Protein AF-A0A8S3J542-F1 (afdb_monomer)

Secondary structure (DSSP, 8-state):
------TT---TTGGG-BHHHHHHHHHHHT-HHHHHHHHHTT--BHHHHHHSS-GGGGGGS----HHHHHHHHHHEEEPTTS-EEE-HHHHHHHHHHHHHHHHHHHHHHHHHHHHHSS--

Foldseek 3Di:
DPPQDDLVDDDPCQQVDFAPRVLVVCCVQQRNLLSLLCVVVVVTGNVSLLVDPDSVCVVVDDDPDPSVVVSQVVQWDQDPVRDTHGDPSNVVSSVSNSVSSVVSVVVVVVVVVVVVVVPD

Structure (mmCIF, N/CA/C/O backbone):
data_AF-A0A8S3J542-F1
#
_entry.id   AF-A0A8S3J542-F1
#
loop_
_atom_site.group_PDB
_atom_site.id
_atom_site.type_symbol
_atom_site.label_atom_id
_atom_site.label_alt_id
_atom_site.label_comp_id
_atom_site.label_asym_id
_atom_site.label_entity_id
_atom_site.label_seq_id
_atom_site.pdbx_PDB_ins_code
_atom_site.Cartn_x
_atom_site.Cartn_y
_atom_site.Cartn_z
_atom_site.occupancy
_atom_site.B_iso_or_equiv
_atom_site.auth_seq_id
_atom_site.auth_comp_id
_atom_site.auth_asym_id
_atom_site.auth_atom_id
_atom_site.pdbx_PDB_model_num
ATOM 1 N N . MET A 1 1 ? 1.669 19.422 3.838 1.00 32.16 1 MET A N 1
ATOM 2 C CA . MET A 1 1 ? 1.652 19.749 2.397 1.00 32.16 1 MET A CA 1
ATOM 3 C C . MET A 1 1 ? 1.382 18.446 1.669 1.00 32.16 1 MET A C 1
ATOM 5 O O . MET A 1 1 ? 2.176 17.535 1.841 1.00 32.16 1 MET A O 1
ATOM 9 N N . SER A 1 2 ? 0.261 18.304 0.957 1.00 36.75 2 SER A N 1
ATOM 10 C CA . SER A 1 2 ? 0.010 17.097 0.157 1.00 36.75 2 SER A CA 1
ATOM 11 C C . SER A 1 2 ? 0.832 17.193 -1.121 1.00 36.75 2 SER A C 1
ATOM 13 O O . SER A 1 2 ? 0.433 17.859 -2.072 1.00 36.75 2 SER A O 1
ATOM 15 N N . THR A 1 3 ? 2.017 16.592 -1.122 1.00 44.09 3 THR A N 1
ATOM 16 C CA . THR A 1 3 ? 2.784 16.360 -2.343 1.00 44.09 3 THR A CA 1
ATOM 17 C C . THR A 1 3 ? 2.041 15.307 -3.149 1.00 44.09 3 THR A C 1
ATOM 19 O O . THR A 1 3 ? 2.108 14.121 -2.844 1.00 44.09 3 THR A O 1
ATOM 22 N N . SER A 1 4 ? 1.280 15.732 -4.155 1.00 56.00 4 SER A N 1
ATOM 23 C CA . SER A 1 4 ? 0.766 14.825 -5.176 1.00 56.00 4 SER A CA 1
ATOM 24 C C . SER A 1 4 ? 1.968 14.204 -5.889 1.00 56.00 4 SER A C 1
ATOM 26 O O . SER A 1 4 ? 2.623 14.877 -6.689 1.00 56.00 4 SER A O 1
ATOM 28 N N . PHE A 1 5 ? 2.315 12.962 -5.547 1.00 64.06 5 PHE A N 1
ATOM 29 C CA . PHE A 1 5 ? 3.406 12.266 -6.214 1.00 64.06 5 PHE A CA 1
ATOM 30 C C . PHE A 1 5 ? 3.033 12.041 -7.682 1.00 64.06 5 PHE A C 1
ATOM 32 O O . PHE A 1 5 ? 1.923 11.603 -7.992 1.00 64.06 5 PHE A O 1
ATOM 39 N N . ASN A 1 6 ? 3.950 12.363 -8.594 1.00 71.56 6 ASN A N 1
ATOM 40 C CA . ASN A 1 6 ? 3.708 12.174 -10.014 1.00 71.56 6 ASN A CA 1
ATOM 41 C C . ASN A 1 6 ? 4.013 10.720 -10.418 1.00 71.56 6 ASN A C 1
ATOM 43 O O . ASN A 1 6 ? 5.170 10.331 -10.575 1.00 71.56 6 ASN A O 1
ATOM 47 N N . PHE A 1 7 ? 2.958 9.930 -10.618 1.00 78.62 7 PHE A N 1
ATOM 48 C CA . PHE A 1 7 ? 3.040 8.537 -11.063 1.00 78.62 7 PHE A CA 1
ATOM 49 C C . PHE A 1 7 ? 3.526 8.354 -12.513 1.00 78.62 7 PHE A C 1
ATOM 51 O O . PHE A 1 7 ? 3.739 7.217 -12.938 1.00 78.62 7 PHE A O 1
ATOM 58 N N . ASP A 1 8 ? 3.725 9.437 -13.268 1.00 73.12 8 ASP A N 1
ATOM 59 C CA . ASP A 1 8 ? 4.257 9.392 -14.634 1.00 73.12 8 ASP A CA 1
ATOM 60 C C . ASP A 1 8 ? 5.769 9.106 -14.660 1.00 73.12 8 ASP A C 1
ATOM 62 O O . ASP A 1 8 ? 6.301 8.638 -15.668 1.00 73.12 8 ASP A O 1
ATOM 66 N N . TYR A 1 9 ? 6.469 9.318 -13.538 1.00 78.94 9 TYR A N 1
ATOM 67 C CA . TYR A 1 9 ? 7.921 9.158 -13.431 1.00 78.94 9 TYR A CA 1
ATOM 68 C C . TYR A 1 9 ? 8.302 8.115 -12.379 1.00 78.94 9 TYR A C 1
ATOM 70 O O . TYR A 1 9 ? 8.925 8.415 -11.363 1.00 78.94 9 TYR A O 1
ATOM 78 N N . LEU A 1 10 ? 7.934 6.857 -12.631 1.00 87.62 10 LEU A N 1
ATOM 79 C CA . LEU A 1 10 ? 8.409 5.741 -11.813 1.00 87.62 10 LEU A CA 1
ATOM 80 C C . LEU A 1 10 ? 9.887 5.406 -12.111 1.00 87.62 10 LEU A C 1
ATOM 82 O O . LEU A 1 10 ? 10.266 5.393 -13.294 1.00 87.62 10 LEU A O 1
ATOM 86 N N . PRO A 1 11 ? 10.694 5.056 -11.085 1.00 88.00 11 PRO A N 1
ATOM 87 C CA . PRO A 1 1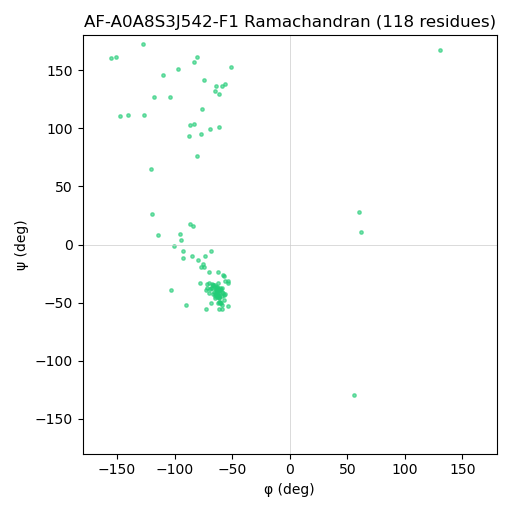1 ? 12.071 4.586 -11.256 1.00 88.00 11 PRO A CA 1
ATOM 88 C C . PRO A 1 11 ? 12.197 3.437 -12.267 1.00 88.00 11 PRO A C 1
ATOM 90 O O . PRO A 1 11 ? 11.261 2.663 -12.491 1.00 88.00 11 PRO A O 1
ATOM 93 N N . ALA A 1 12 ? 13.362 3.313 -12.906 1.00 87.19 12 ALA A N 1
ATOM 94 C CA . ALA A 1 12 ? 13.586 2.298 -13.940 1.00 87.19 12 ALA A CA 1
ATOM 95 C C . ALA A 1 12 ? 13.512 0.862 -13.388 1.00 87.19 12 ALA A C 1
ATOM 97 O O . ALA A 1 12 ? 13.014 -0.040 -14.060 1.00 87.19 12 ALA A O 1
ATOM 98 N N . ASP A 1 13 ? 13.969 0.689 -12.155 1.00 91.44 13 ASP A N 1
ATOM 99 C CA . ASP A 1 13 ? 14.050 -0.540 -11.370 1.00 91.44 13 ASP A CA 1
ATOM 100 C C . ASP A 1 13 ? 12.848 -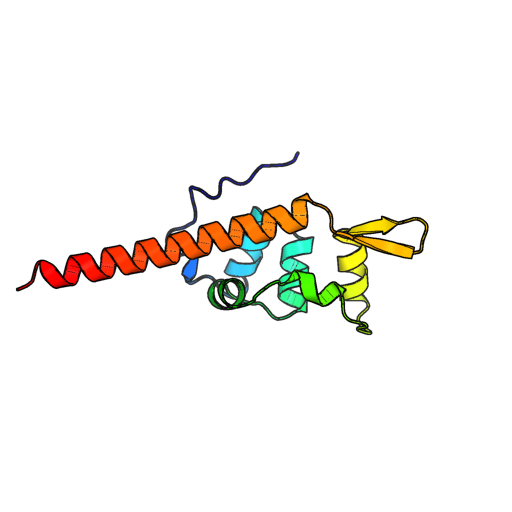0.738 -10.430 1.00 91.44 13 ASP A C 1
ATOM 102 O O . ASP A 1 13 ? 12.840 -1.669 -9.627 1.00 91.44 13 ASP A O 1
ATOM 106 N N . VAL A 1 14 ? 11.796 0.087 -10.549 1.00 94.25 14 VAL A N 1
ATOM 107 C CA . VAL A 1 14 ? 10.629 0.055 -9.647 1.00 94.25 14 VAL A CA 1
ATOM 108 C C . VAL A 1 14 ? 9.998 -1.340 -9.533 1.00 94.25 14 VAL A C 1
ATOM 110 O O . VAL A 1 14 ? 9.515 -1.726 -8.472 1.00 94.25 14 VAL A O 1
ATOM 113 N N . LEU A 1 15 ? 10.034 -2.127 -10.614 1.00 95.31 15 LEU A N 1
ATOM 114 C CA . LEU A 1 15 ? 9.454 -3.472 -10.679 1.00 95.31 15 LEU A CA 1
ATOM 115 C C . LEU A 1 15 ? 10.284 -4.540 -9.952 1.00 95.31 15 LEU A C 1
ATOM 117 O O . LEU A 1 15 ? 9.759 -5.610 -9.665 1.00 95.31 15 LEU A O 1
ATOM 121 N N . SER A 1 16 ? 11.550 -4.257 -9.641 1.00 95.69 16 SER A N 1
ATOM 122 C CA . SER A 1 16 ? 12.450 -5.152 -8.901 1.00 95.69 16 SER A CA 1
ATOM 123 C C . SER A 1 16 ? 12.604 -4.792 -7.421 1.00 95.69 16 SER A C 1
ATOM 125 O O . SER A 1 16 ? 13.311 -5.498 -6.704 1.00 95.69 16 SER A O 1
ATOM 127 N N . LEU A 1 17 ? 11.956 -3.722 -6.945 1.00 97.56 17 LEU A N 1
ATOM 128 C CA . LEU A 1 17 ? 12.073 -3.304 -5.548 1.00 97.56 17 LEU A CA 1
ATOM 129 C C . LEU A 1 17 ? 11.501 -4.364 -4.598 1.00 97.56 17 LEU A C 1
ATOM 131 O O . LEU A 1 17 ? 10.409 -4.909 -4.806 1.00 97.56 17 LEU A O 1
ATOM 135 N N . SER A 1 18 ? 12.237 -4.622 -3.520 1.00 97.50 18 SER A N 1
ATOM 136 C CA . SER A 1 18 ? 11.846 -5.529 -2.442 1.00 97.50 18 SER A CA 1
ATOM 137 C C . SER A 1 18 ? 12.459 -5.097 -1.111 1.00 97.50 18 SER A C 1
ATOM 139 O O . SER A 1 18 ? 13.403 -4.307 -1.080 1.00 97.50 18 SER A O 1
ATOM 141 N N . GLY A 1 19 ? 11.901 -5.591 -0.005 1.00 96.19 19 GLY A N 1
ATOM 142 C CA . GLY A 1 19 ? 12.400 -5.311 1.338 1.00 96.19 19 GLY A CA 1
ATOM 143 C C . GLY A 1 19 ? 12.475 -3.811 1.629 1.00 96.19 19 GLY A C 1
ATOM 144 O O . GLY A 1 19 ? 11.507 -3.083 1.419 1.00 96.19 19 GLY A O 1
ATOM 145 N N . TYR A 1 20 ? 13.632 -3.357 2.109 1.00 96.50 20 TYR A N 1
ATOM 146 C CA . TYR A 1 20 ? 13.845 -1.969 2.520 1.00 96.50 20 TYR A CA 1
ATOM 147 C C . TYR A 1 20 ? 13.563 -0.957 1.400 1.00 96.50 20 TYR A C 1
ATOM 149 O O . TYR A 1 20 ? 12.819 -0.004 1.623 1.00 96.50 20 TYR A O 1
ATOM 157 N N . ASP A 1 21 ? 14.083 -1.185 0.191 1.00 97.06 21 ASP A N 1
ATOM 158 C CA . ASP A 1 21 ? 13.928 -0.239 -0.922 1.00 97.06 21 ASP A CA 1
ATOM 159 C C . ASP A 1 21 ? 12.470 -0.130 -1.374 1.00 97.06 21 ASP A C 1
ATOM 161 O O . ASP A 1 21 ? 11.989 0.951 -1.717 1.00 97.06 21 ASP A O 1
ATOM 165 N N . PHE A 1 22 ? 11.734 -1.243 -1.311 1.00 97.62 22 PHE A N 1
ATOM 166 C CA . PHE A 1 22 ? 10.296 -1.245 -1.545 1.00 97.62 22 PHE A CA 1
ATOM 167 C C . PHE A 1 22 ? 9.558 -0.395 -0.507 1.00 97.62 22 PHE A C 1
ATOM 169 O O . PHE A 1 22 ? 8.777 0.475 -0.883 1.00 97.62 22 PHE A O 1
ATOM 176 N N . PHE A 1 23 ? 9.816 -0.587 0.788 1.00 97.44 23 PHE A N 1
ATOM 177 C CA . PHE A 1 23 ? 9.129 0.186 1.826 1.00 97.44 23 PHE A CA 1
ATOM 178 C C . PHE A 1 23 ? 9.505 1.667 1.808 1.00 97.44 23 PHE A C 1
ATOM 180 O O . PHE A 1 23 ? 8.629 2.514 1.978 1.00 97.44 23 PHE A O 1
ATOM 187 N N . LEU A 1 24 ? 10.771 1.998 1.538 1.00 96.38 24 LEU A N 1
ATOM 188 C CA . LEU A 1 24 ? 11.208 3.382 1.368 1.00 96.38 24 LEU A CA 1
ATOM 189 C C . LEU A 1 24 ? 10.491 4.043 0.186 1.00 96.38 24 LEU A C 1
ATOM 191 O O . LEU A 1 24 ? 10.034 5.185 0.295 1.00 96.38 24 LEU A O 1
ATOM 195 N N . PHE A 1 25 ? 10.337 3.311 -0.920 1.00 96.19 25 PHE A N 1
ATOM 196 C CA . PHE A 1 25 ? 9.539 3.756 -2.052 1.00 96.19 25 PHE A CA 1
ATOM 197 C C . PHE A 1 25 ? 8.088 4.008 -1.624 1.00 96.19 25 PHE A C 1
ATOM 199 O O . PHE A 1 25 ? 7.625 5.135 -1.748 1.00 96.19 25 PHE A O 1
ATOM 206 N N . ILE A 1 26 ? 7.389 3.042 -1.021 1.00 96.75 26 ILE A N 1
ATOM 207 C CA . ILE A 1 26 ? 5.991 3.230 -0.589 1.00 96.75 26 ILE A CA 1
ATOM 208 C C . ILE A 1 26 ? 5.836 4.416 0.373 1.00 96.75 26 ILE A C 1
ATOM 210 O O . ILE A 1 26 ? 4.946 5.242 0.168 1.00 96.75 26 ILE A O 1
ATOM 214 N N . LYS A 1 27 ? 6.737 4.562 1.353 1.00 96.25 27 LYS A N 1
ATOM 215 C CA . LYS A 1 27 ? 6.742 5.686 2.302 1.00 96.25 27 LYS A CA 1
ATOM 216 C C . LYS A 1 27 ? 6.865 7.039 1.603 1.00 96.25 27 LYS A C 1
ATOM 218 O O . LYS A 1 27 ? 6.234 8.006 2.017 1.00 96.25 27 LYS A O 1
ATOM 223 N N . THR A 1 28 ? 7.652 7.100 0.532 1.00 94.00 28 THR A N 1
ATOM 224 C CA . THR A 1 28 ? 7.839 8.317 -0.270 1.00 94.00 28 THR A CA 1
ATOM 225 C C . THR A 1 28 ? 6.598 8.666 -1.096 1.00 94.00 28 THR A C 1
ATOM 227 O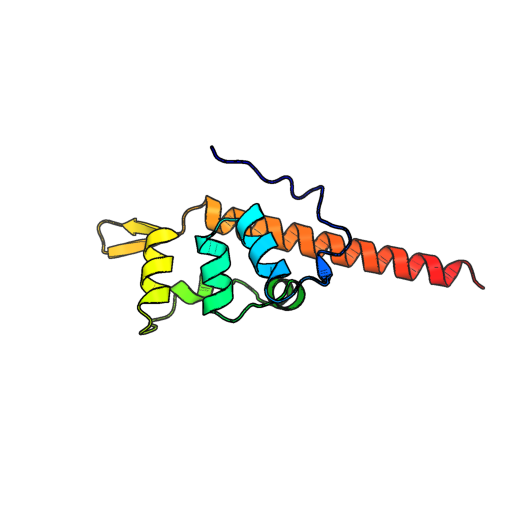 O . THR A 1 28 ? 6.317 9.842 -1.316 1.00 94.00 28 THR A O 1
ATOM 230 N N . ILE A 1 29 ? 5.867 7.655 -1.574 1.00 93.25 29 ILE A N 1
ATOM 231 C CA . ILE A 1 29 ? 4.753 7.826 -2.515 1.00 93.25 29 ILE A CA 1
ATOM 232 C C . ILE A 1 29 ? 3.415 8.022 -1.805 1.00 93.25 29 ILE A C 1
ATOM 234 O O . ILE A 1 29 ? 2.659 8.929 -2.145 1.00 93.25 29 ILE A O 1
ATOM 238 N N . LEU A 1 30 ? 3.099 7.111 -0.885 1.00 94.38 30 LEU A N 1
ATOM 239 C CA . LEU A 1 30 ? 1.793 7.003 -0.241 1.00 94.38 30 LEU A CA 1
ATOM 240 C C . LEU A 1 30 ? 1.826 7.569 1.174 1.00 94.38 30 LEU A C 1
ATOM 242 O O . LEU A 1 30 ? 0.905 8.278 1.562 1.00 94.38 30 LEU A O 1
ATOM 246 N N . GLY A 1 31 ? 2.921 7.324 1.890 1.00 95.38 31 GLY A N 1
ATOM 247 C CA . GLY A 1 31 ? 3.075 7.725 3.278 1.00 95.38 31 GLY A CA 1
ATOM 248 C C . GLY A 1 31 ? 3.554 6.577 4.154 1.00 95.38 31 GLY A C 1
ATOM 249 O O . GLY A 1 31 ? 3.605 5.412 3.754 1.00 95.38 31 GLY A O 1
ATOM 250 N N . GLU A 1 32 ? 3.968 6.938 5.363 1.00 97.00 32 GLU A N 1
ATOM 251 C CA . GLU A 1 32 ? 4.422 5.986 6.375 1.00 97.00 32 GLU A CA 1
ATOM 252 C C . GLU A 1 32 ? 3.328 5.004 6.824 1.00 97.00 32 GLU A C 1
ATOM 254 O O . GLU A 1 32 ? 3.616 3.807 6.826 1.00 97.00 32 GLU A O 1
ATOM 259 N N . PRO A 1 33 ? 2.081 5.433 7.104 1.00 97.19 33 PRO A N 1
ATOM 260 C CA . PRO A 1 33 ? 1.014 4.505 7.483 1.00 97.19 33 PRO A CA 1
ATOM 261 C C . PRO A 1 33 ? 0.744 3.441 6.410 1.00 97.19 33 PRO A C 1
ATOM 263 O O . PRO A 1 33 ? 0.589 2.261 6.713 1.00 97.19 33 PRO A O 1
ATOM 266 N N . GLU A 1 34 ? 0.759 3.817 5.131 1.00 97.44 34 GLU A N 1
ATOM 267 C CA . GLU A 1 34 ? 0.568 2.888 4.018 1.00 97.44 34 GLU A CA 1
ATOM 268 C C . GLU A 1 34 ? 1.737 1.907 3.871 1.00 97.44 34 GLU A C 1
ATOM 270 O O . GLU A 1 34 ? 1.518 0.731 3.576 1.00 97.44 34 GLU A O 1
ATOM 275 N N . ALA A 1 35 ? 2.976 2.355 4.096 1.00 97.81 35 ALA A N 1
ATOM 276 C CA . ALA A 1 35 ? 4.140 1.469 4.101 1.00 97.81 35 ALA A CA 1
ATOM 277 C C . ALA A 1 35 ? 4.080 0.459 5.259 1.00 97.81 35 ALA A C 1
ATOM 279 O O . ALA A 1 35 ? 4.340 -0.729 5.050 1.00 97.81 35 ALA A O 1
ATOM 280 N N . ASN A 1 36 ? 3.687 0.918 6.449 1.00 97.62 36 ASN A N 1
ATOM 281 C CA . ASN A 1 36 ? 3.527 0.080 7.636 1.00 97.62 36 ASN A CA 1
ATOM 282 C C . ASN A 1 36 ? 2.424 -0.962 7.438 1.00 97.62 36 ASN A C 1
ATOM 284 O O . ASN A 1 36 ? 2.648 -2.137 7.727 1.00 97.62 36 ASN A O 1
ATOM 288 N N . LEU A 1 37 ? 1.288 -0.568 6.849 1.00 97.81 37 LEU A N 1
ATOM 289 C CA . LEU A 1 37 ? 0.219 -1.495 6.479 1.00 97.81 37 LEU A CA 1
ATOM 290 C C . LEU A 1 37 ? 0.744 -2.634 5.607 1.00 97.81 37 LEU A C 1
ATOM 292 O O . LEU A 1 37 ? 0.537 -3.797 5.940 1.00 97.81 37 LEU A O 1
ATOM 296 N N . LEU A 1 38 ? 1.447 -2.314 4.515 1.00 97.88 38 LEU A N 1
ATOM 297 C CA . LEU A 1 38 ? 1.985 -3.336 3.613 1.00 97.88 38 LEU A CA 1
ATOM 298 C C . LEU A 1 38 ? 2.968 -4.273 4.320 1.00 97.88 38 LEU A C 1
ATOM 300 O O . LEU A 1 38 ? 2.962 -5.473 4.046 1.00 97.88 38 LEU A O 1
ATOM 304 N N . ASN A 1 39 ? 3.791 -3.750 5.231 1.00 96.69 39 ASN A N 1
ATOM 305 C CA . ASN A 1 39 ? 4.706 -4.572 6.014 1.00 96.69 39 ASN A CA 1
ATOM 306 C C . ASN A 1 39 ? 3.955 -5.530 6.951 1.00 96.69 39 ASN A C 1
ATOM 308 O O . ASN A 1 39 ? 4.275 -6.721 6.968 1.00 96.69 39 ASN A O 1
ATOM 312 N N . ASN A 1 40 ? 2.946 -5.028 7.669 1.00 95.56 40 ASN A N 1
ATOM 313 C CA . ASN A 1 40 ? 2.139 -5.805 8.610 1.00 95.56 40 ASN A CA 1
ATOM 314 C C . ASN A 1 40 ? 1.402 -6.954 7.882 1.00 95.56 40 ASN A C 1
ATOM 316 O O . ASN A 1 40 ? 1.529 -8.115 8.269 1.00 95.56 40 ASN A O 1
ATOM 320 N N . ILE A 1 41 ? 0.816 -6.695 6.706 1.00 95.69 41 ILE A N 1
ATOM 321 C CA . ILE A 1 41 ? 0.176 -7.741 5.876 1.00 95.69 41 ILE A CA 1
ATOM 322 C C . ILE A 1 41 ? 1.148 -8.515 4.967 1.00 95.69 41 ILE A C 1
ATOM 324 O O . ILE A 1 41 ? 0.738 -9.207 4.034 1.00 95.69 41 ILE A O 1
ATOM 328 N N . SER A 1 42 ? 2.455 -8.422 5.226 1.00 95.50 42 SER A N 1
ATOM 329 C CA . SER A 1 42 ? 3.507 -9.184 4.538 1.00 95.50 42 SER A CA 1
ATOM 330 C C . SER A 1 42 ? 3.613 -8.976 3.016 1.00 95.50 42 SER A C 1
ATOM 332 O O . SER A 1 42 ? 4.151 -9.828 2.303 1.00 95.50 42 SER A O 1
ATOM 334 N N . ILE A 1 43 ? 3.213 -7.813 2.504 1.00 97.81 43 ILE A N 1
ATOM 335 C CA . ILE A 1 43 ? 3.500 -7.381 1.130 1.00 97.81 43 ILE A CA 1
ATOM 336 C C . ILE A 1 43 ? 4.863 -6.683 1.126 1.00 97.81 43 ILE A C 1
ATOM 338 O O . ILE A 1 43 ? 4.996 -5.541 1.549 1.00 97.81 43 ILE A O 1
ATOM 342 N N . LYS A 1 44 ? 5.895 -7.389 0.649 1.00 97.44 44 LYS A N 1
ATOM 343 C CA . LYS A 1 44 ? 7.312 -6.990 0.803 1.00 97.44 44 LYS A CA 1
ATOM 344 C C . LYS A 1 44 ? 8.019 -6.640 -0.508 1.00 97.44 44 LYS A C 1
ATOM 346 O O . LYS A 1 44 ? 9.243 -6.511 -0.538 1.00 97.44 44 LYS A O 1
ATOM 351 N N . SER A 1 45 ? 7.287 -6.560 -1.614 1.00 98.19 45 SER A N 1
ATOM 352 C CA . SER A 1 45 ? 7.852 -6.261 -2.932 1.00 98.19 45 SER A CA 1
ATOM 353 C C . SER A 1 45 ? 6.831 -5.646 -3.879 1.00 98.19 45 SER A C 1
ATOM 355 O O . SER A 1 45 ? 5.618 -5.843 -3.727 1.00 98.19 45 SER A O 1
ATOM 357 N N . THR A 1 46 ? 7.334 -4.981 -4.918 1.00 97.44 46 THR A N 1
ATOM 358 C CA . THR A 1 46 ? 6.500 -4.452 -6.002 1.00 97.44 46 THR A CA 1
ATOM 359 C C . THR A 1 46 ? 5.700 -5.562 -6.681 1.00 97.44 46 THR A C 1
ATOM 361 O O . THR A 1 46 ? 4.507 -5.398 -6.929 1.00 97.44 46 THR A O 1
ATOM 364 N N . THR A 1 47 ? 6.319 -6.720 -6.925 1.00 95.88 47 THR A N 1
ATOM 365 C CA . THR A 1 47 ? 5.659 -7.879 -7.541 1.00 95.88 47 THR A CA 1
ATOM 366 C C . THR A 1 47 ? 4.474 -8.361 -6.713 1.00 95.88 47 THR A C 1
ATOM 368 O O . THR A 1 47 ? 3.372 -8.491 -7.243 1.00 95.88 47 THR A O 1
ATOM 371 N N . THR A 1 48 ? 4.673 -8.568 -5.407 1.00 97.06 48 THR A N 1
ATOM 372 C CA . THR A 1 48 ? 3.590 -8.999 -4.510 1.00 97.06 48 THR A CA 1
ATOM 373 C C . THR A 1 48 ? 2.477 -7.956 -4.441 1.00 97.06 48 THR A C 1
ATOM 375 O O . THR A 1 48 ? 1.312 -8.322 -4.511 1.00 97.06 48 THR A O 1
ATOM 378 N N . LEU A 1 49 ? 2.808 -6.658 -4.417 1.00 97.44 49 LEU A N 1
ATOM 379 C CA . LEU A 1 49 ? 1.811 -5.581 -4.403 1.00 97.44 49 LEU A CA 1
ATOM 380 C C . LEU A 1 49 ? 0.949 -5.547 -5.678 1.00 97.44 49 LEU A C 1
ATOM 382 O O . LEU A 1 49 ? -0.254 -5.291 -5.610 1.00 97.44 49 LEU A O 1
ATOM 386 N N . ILE A 1 50 ? 1.552 -5.786 -6.848 1.00 96.06 50 ILE A N 1
ATOM 387 C CA . ILE A 1 50 ? 0.824 -5.854 -8.125 1.00 96.06 50 ILE A CA 1
ATOM 388 C C . ILE A 1 50 ? -0.158 -7.033 -8.131 1.00 96.06 50 ILE A C 1
ATOM 390 O O . ILE A 1 50 ? -1.255 -6.899 -8.681 1.00 96.06 50 ILE A O 1
ATOM 394 N N . GLN A 1 51 ? 0.248 -8.165 -7.547 1.00 95.00 51 GLN A N 1
ATOM 395 C CA . GLN A 1 51 ? -0.522 -9.410 -7.503 1.00 95.00 51 GLN A CA 1
ATOM 396 C C . GLN A 1 51 ? -1.645 -9.395 -6.462 1.00 95.00 51 GLN A C 1
ATOM 398 O O . GLN A 1 51 ? -2.690 -9.988 -6.710 1.00 95.00 51 GLN A O 1
ATOM 403 N N . THR A 1 52 ? -1.464 -8.716 -5.326 1.00 95.88 52 THR A N 1
ATOM 404 C CA . THR A 1 52 ? -2.528 -8.518 -4.332 1.00 95.88 52 THR A CA 1
ATOM 405 C C . THR A 1 52 ? -3.715 -7.802 -4.974 1.00 95.88 52 THR A C 1
ATOM 407 O O . THR A 1 52 ? -3.510 -6.831 -5.697 1.00 95.88 52 THR A O 1
ATOM 410 N N . GLU A 1 53 ? -4.956 -8.217 -4.714 1.00 91.56 53 GLU A N 1
ATOM 411 C CA . GLU A 1 53 ? -6.150 -7.565 -5.280 1.00 91.56 53 GLU A CA 1
ATOM 412 C C . GLU A 1 53 ? -6.429 -6.200 -4.645 1.00 91.56 53 GLU A C 1
ATOM 414 O O . GLU A 1 53 ? -6.428 -5.186 -5.349 1.00 91.56 53 GLU A O 1
ATOM 419 N N . ASP A 1 54 ? -6.561 -6.151 -3.321 1.00 93.69 54 ASP A N 1
ATOM 420 C CA . ASP A 1 54 ? -6.691 -4.917 -2.551 1.00 93.69 54 ASP A CA 1
ATOM 421 C C . ASP A 1 54 ? -6.035 -5.075 -1.165 1.00 93.69 54 ASP A C 1
ATOM 423 O O . ASP A 1 54 ? -6.550 -5.812 -0.327 1.00 93.69 54 ASP A O 1
ATOM 427 N N . PRO A 1 55 ? -4.900 -4.399 -0.900 1.00 95.12 55 PRO A N 1
ATOM 428 C CA . PRO A 1 55 ? -4.278 -4.384 0.424 1.00 95.12 55 PRO A CA 1
ATOM 429 C C . PRO A 1 55 ? -5.194 -3.863 1.541 1.00 95.12 55 PRO A C 1
ATOM 431 O O . PRO A 1 55 ? -5.000 -4.223 2.697 1.00 95.12 55 PRO A O 1
ATOM 434 N N . LEU A 1 56 ? -6.173 -3.011 1.215 1.00 95.81 56 LEU A N 1
ATOM 435 C CA . LEU A 1 56 ? -7.069 -2.387 2.192 1.00 95.81 56 LEU A CA 1
ATOM 436 C C . LEU A 1 56 ? -8.198 -3.319 2.648 1.00 95.81 56 LEU A C 1
ATOM 438 O O . LEU A 1 56 ? -8.838 -3.029 3.660 1.00 95.81 56 LEU A O 1
ATOM 442 N N . ASP A 1 57 ? -8.425 -4.435 1.946 1.00 94.69 57 ASP A N 1
ATOM 443 C CA . ASP A 1 57 ? -9.467 -5.406 2.299 1.00 94.69 57 ASP A CA 1
ATOM 444 C C . ASP A 1 57 ? -9.225 -6.034 3.677 1.00 94.69 57 ASP A C 1
ATOM 446 O O . ASP A 1 57 ? -10.173 -6.425 4.352 1.00 94.69 57 ASP A O 1
ATOM 450 N N . ILE A 1 58 ? -7.973 -6.041 4.153 1.00 95.0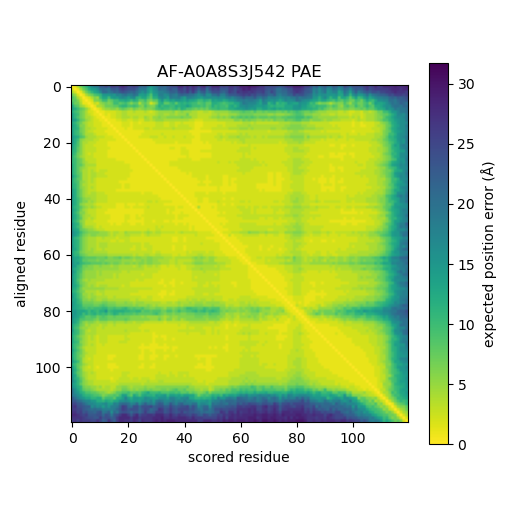6 58 ILE A N 1
ATOM 451 C CA . ILE A 1 58 ? -7.619 -6.549 5.482 1.00 95.06 58 ILE A CA 1
ATOM 452 C C . ILE A 1 58 ? -8.450 -5.905 6.607 1.00 95.06 58 ILE A C 1
ATOM 454 O O . ILE A 1 58 ? -8.787 -6.567 7.584 1.00 95.06 58 ILE A O 1
ATOM 458 N N . PHE A 1 59 ? -8.865 -4.643 6.450 1.00 93.81 59 PHE A N 1
ATOM 459 C CA . PHE A 1 59 ? -9.656 -3.932 7.457 1.00 93.81 59 PHE A CA 1
ATOM 460 C C . PHE A 1 59 ? -11.118 -4.387 7.558 1.00 93.81 59 PHE A C 1
ATOM 462 O O . PHE A 1 59 ? -11.813 -3.971 8.491 1.00 93.81 59 PHE A O 1
ATOM 469 N N . ASN A 1 60 ? -11.588 -5.217 6.622 1.00 91.25 60 ASN A N 1
ATOM 470 C CA . ASN A 1 60 ? -12.929 -5.802 6.640 1.00 91.25 60 ASN A CA 1
ATOM 471 C C . ASN A 1 60 ? -13.016 -7.079 7.491 1.00 91.25 60 ASN A C 1
ATOM 473 O O . ASN A 1 60 ? -14.122 -7.564 7.736 1.00 91.25 60 ASN A O 1
ATOM 477 N N . TYR A 1 61 ? -11.881 -7.616 7.942 1.00 91.06 61 TYR A N 1
ATOM 478 C CA . TYR A 1 61 ? -11.819 -8.818 8.767 1.00 91.06 61 TYR A CA 1
ATOM 479 C C . TYR A 1 61 ? -11.714 -8.462 10.254 1.00 91.06 61 TYR A C 1
ATOM 481 O O . TYR A 1 61 ? -11.190 -7.412 10.626 1.00 91.06 61 TYR A O 1
ATOM 489 N N . ASP A 1 62 ? -12.234 -9.350 11.099 1.00 89.94 62 ASP A N 1
ATOM 490 C CA . ASP A 1 62 ? -12.123 -9.261 12.556 1.00 89.94 62 ASP A CA 1
ATOM 491 C C . ASP A 1 62 ? -10.821 -9.953 12.984 1.00 89.94 62 ASP A C 1
ATOM 493 O O . ASP A 1 62 ? -10.760 -11.181 13.080 1.00 89.94 62 ASP A O 1
ATOM 497 N N . ILE A 1 63 ? -9.749 -9.167 13.106 1.00 91.06 63 ILE A N 1
ATOM 498 C CA . ILE A 1 63 ? -8.389 -9.635 13.396 1.00 91.06 63 ILE A CA 1
ATOM 499 C C . ILE A 1 63 ? -7.955 -9.038 14.733 1.00 91.06 63 ILE A C 1
ATOM 501 O O . ILE A 1 63 ? -7.991 -7.824 14.914 1.00 91.06 63 ILE A O 1
ATOM 505 N N . ASP A 1 64 ? -7.515 -9.897 15.650 1.00 93.44 64 ASP A N 1
ATOM 506 C CA . ASP A 1 64 ? -6.945 -9.494 16.938 1.00 93.44 64 ASP A CA 1
ATOM 507 C C . ASP A 1 64 ? -5.469 -9.092 16.762 1.00 93.44 64 ASP A C 1
ATOM 509 O O . ASP A 1 64 ? -4.557 -9.878 17.021 1.00 93.44 64 ASP A O 1
ATOM 513 N N . ASP A 1 65 ? -5.246 -7.890 16.221 1.00 94.25 65 ASP A N 1
ATOM 514 C CA . ASP A 1 65 ? -3.922 -7.293 16.013 1.00 94.25 65 ASP A CA 1
ATOM 515 C C . ASP A 1 65 ? -3.959 -5.786 16.334 1.00 94.25 65 ASP A C 1
ATOM 517 O O . ASP A 1 65 ? -4.600 -4.986 15.646 1.00 94.25 65 ASP A O 1
ATOM 521 N N . GLU A 1 66 ? -3.277 -5.398 17.415 1.00 94.62 66 GLU A N 1
ATOM 522 C CA . GLU A 1 66 ? -3.261 -4.021 17.930 1.00 94.62 66 GLU A CA 1
ATOM 523 C C . GLU A 1 66 ? -2.571 -3.033 16.973 1.00 94.62 66 GLU A C 1
ATOM 525 O O . GLU A 1 66 ? -2.988 -1.874 16.852 1.00 94.62 66 GLU A O 1
ATOM 530 N N . GLU A 1 67 ? -1.532 -3.478 16.260 1.00 94.50 67 GLU A N 1
ATOM 531 C CA . GLU A 1 67 ? -0.822 -2.642 15.289 1.00 94.50 67 GLU A CA 1
ATOM 532 C C . GLU A 1 67 ? -1.716 -2.377 14.072 1.00 94.50 67 GLU A C 1
ATOM 534 O O . GLU A 1 67 ? -1.818 -1.240 13.600 1.00 94.50 67 GLU A O 1
ATOM 539 N N . LEU A 1 68 ? -2.435 -3.400 13.606 1.00 94.94 68 LEU A N 1
ATOM 540 C CA . LEU A 1 68 ? -3.380 -3.276 12.504 1.00 94.94 68 LEU A CA 1
ATOM 541 C C . LEU A 1 68 ? -4.571 -2.374 12.857 1.00 94.94 68 LEU A C 1
ATOM 543 O O . LEU A 1 68 ? -4.978 -1.553 12.032 1.00 94.94 68 LEU A O 1
ATOM 547 N N . GLU A 1 69 ? -5.114 -2.474 14.072 1.00 93.81 69 GLU A N 1
ATOM 548 C CA . GLU A 1 69 ? -6.178 -1.573 14.539 1.00 93.81 69 GLU A CA 1
ATOM 549 C C . GLU A 1 69 ? -5.681 -0.122 14.658 1.00 93.81 69 GLU A C 1
ATOM 551 O O . GLU A 1 69 ? -6.387 0.809 14.260 1.00 93.81 69 GLU A O 1
ATOM 556 N N . THR A 1 70 ? -4.429 0.089 15.075 1.00 95.12 70 THR A N 1
ATOM 557 C CA . THR A 1 70 ? -3.804 1.423 15.061 1.00 95.12 70 THR A CA 1
ATOM 558 C C . THR A 1 70 ? -3.718 1.982 13.636 1.00 95.12 70 THR A C 1
ATOM 560 O O . THR A 1 70 ? -4.126 3.116 13.379 1.00 95.12 70 THR A O 1
ATOM 563 N N . LEU A 1 71 ? -3.268 1.173 12.672 1.00 96.62 71 LEU A N 1
ATOM 564 C CA . LEU A 1 71 ? -3.198 1.570 11.261 1.00 96.62 71 LEU A CA 1
ATOM 565 C C . LEU A 1 71 ? -4.581 1.865 10.671 1.00 96.62 71 LEU A C 1
ATOM 567 O O . LEU A 1 71 ? -4.741 2.790 9.871 1.00 96.62 71 LEU A O 1
ATOM 571 N N . LYS A 1 72 ? -5.603 1.112 11.079 1.00 95.06 72 LYS A N 1
ATOM 572 C CA . LYS A 1 72 ? -6.994 1.346 10.685 1.00 95.06 72 LYS A CA 1
ATOM 573 C C . LYS A 1 72 ? -7.492 2.697 11.182 1.00 95.06 72 LYS A C 1
ATOM 575 O O . LYS A 1 72 ? -8.117 3.428 10.411 1.00 95.06 72 LYS A O 1
ATOM 580 N N . ASP A 1 73 ? -7.186 3.062 12.423 1.00 93.62 73 ASP A N 1
ATOM 581 C CA . ASP A 1 73 ? -7.504 4.379 12.979 1.00 93.62 73 ASP A CA 1
ATOM 582 C C . ASP A 1 73 ? -6.756 5.507 12.240 1.00 93.62 73 ASP A C 1
ATOM 584 O O . ASP A 1 73 ? -7.338 6.558 11.952 1.00 93.62 73 ASP A O 1
ATOM 588 N N . GLU A 1 74 ? -5.497 5.290 11.847 1.00 95.94 74 GLU A N 1
ATOM 589 C CA . GLU A 1 74 ? -4.716 6.266 11.076 1.00 95.94 74 GLU A CA 1
ATOM 590 C C . GLU A 1 74 ? -5.216 6.444 9.636 1.00 95.94 74 GLU A C 1
ATOM 592 O O . GLU A 1 74 ? -5.224 7.563 9.113 1.00 95.94 74 GLU A O 1
ATOM 597 N N . LEU A 1 75 ? -5.648 5.370 8.977 1.00 96.50 75 LEU A N 1
ATOM 598 C CA . LEU A 1 75 ? -6.015 5.362 7.556 1.00 96.50 75 LEU A CA 1
ATOM 599 C C . LEU A 1 75 ? -7.510 5.615 7.306 1.00 96.50 75 LEU A C 1
ATOM 601 O O . LEU A 1 75 ? -7.933 5.788 6.157 1.00 96.50 75 LEU A O 1
ATOM 605 N N . SER A 1 76 ? -8.323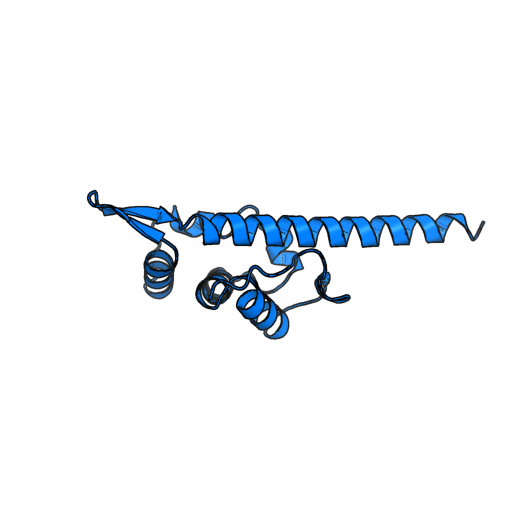 5.694 8.359 1.00 96.12 76 SER A N 1
ATOM 606 C CA . SER A 1 76 ? -9.772 5.867 8.255 1.00 96.12 76 SER A CA 1
ATOM 607 C C . SER A 1 76 ? -10.310 7.043 9.079 1.00 96.12 76 SER A C 1
ATOM 609 O O . SER A 1 76 ? -9.600 7.726 9.814 1.00 96.12 76 SER A O 1
ATOM 611 N N . PHE A 1 77 ? -11.593 7.339 8.890 1.00 94.31 77 PHE A N 1
ATOM 612 C CA . PHE A 1 77 ? -12.390 8.177 9.767 1.00 94.31 77 PHE A CA 1
ATOM 613 C C . PHE A 1 77 ? -13.305 7.289 10.601 1.00 94.31 77 PHE A C 1
ATOM 615 O O . PHE A 1 77 ? -14.100 6.514 10.060 1.00 94.31 77 PHE A O 1
ATOM 622 N N . LYS A 1 78 ? -13.260 7.465 11.920 1.00 92.50 78 LYS A N 1
ATOM 623 C CA . LYS A 1 78 ? -14.218 6.847 12.833 1.00 92.50 78 LYS A CA 1
ATOM 624 C C . LYS A 1 78 ? -15.552 7.586 12.770 1.00 92.50 78 LYS A C 1
ATOM 626 O O . LYS A 1 78 ? -15.652 8.768 13.101 1.00 92.50 78 LYS A O 1
ATOM 631 N N . LEU A 1 79 ? -16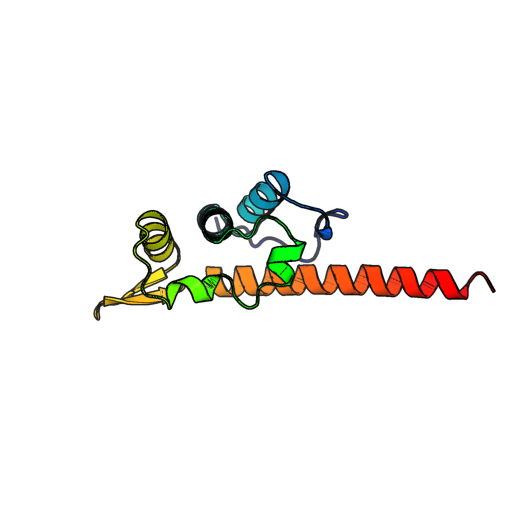.594 6.891 12.335 1.00 91.12 79 LEU A N 1
ATOM 632 C CA . LEU A 1 79 ? -17.948 7.424 12.249 1.00 91.12 79 LEU A CA 1
ATOM 633 C C . LEU A 1 79 ? -18.656 7.331 13.610 1.00 91.12 79 LEU A C 1
ATOM 635 O O . LEU A 1 79 ? -18.357 6.477 14.445 1.00 91.12 79 LEU A O 1
ATOM 639 N N . LYS A 1 80 ? -19.672 8.179 13.825 1.00 90.81 80 LYS A N 1
ATOM 640 C CA . LYS A 1 80 ? -20.455 8.222 15.081 1.00 90.81 80 LYS A CA 1
ATOM 641 C C . LYS A 1 80 ? -21.103 6.883 15.454 1.00 90.81 80 LYS A C 1
ATOM 643 O O . LYS A 1 80 ? -21.328 6.613 16.626 1.00 90.81 80 LYS A O 1
ATOM 648 N N . ASN A 1 81 ? -21.399 6.043 14.465 1.00 90.81 81 ASN A N 1
ATOM 649 C CA . ASN A 1 81 ? -21.978 4.710 14.643 1.00 90.81 81 ASN A CA 1
ATOM 650 C C . ASN A 1 81 ? -20.922 3.614 14.880 1.00 90.81 81 ASN A C 1
ATOM 652 O O . ASN A 1 81 ? -21.233 2.441 14.693 1.00 90.81 81 ASN A O 1
ATOM 656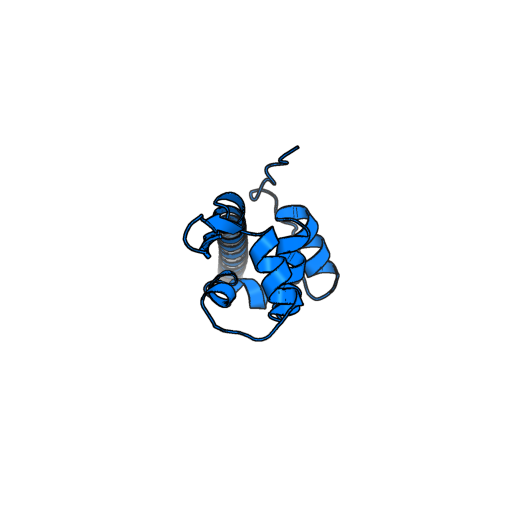 N N . LYS A 1 82 ? -19.689 3.986 15.249 1.00 80.06 82 LYS A N 1
ATOM 657 C CA . LYS A 1 82 ? -18.541 3.082 15.427 1.00 80.06 82 LYS A CA 1
ATOM 658 C C . LYS A 1 82 ? -18.113 2.332 14.157 1.00 80.06 82 LYS A C 1
ATOM 660 O O . LYS A 1 82 ? -17.292 1.430 14.250 1.00 80.06 82 LYS A O 1
ATOM 665 N N . LYS A 1 83 ? -18.637 2.692 12.979 1.00 88.00 83 LYS A N 1
ATOM 666 C CA . LYS A 1 83 ? -18.107 2.207 11.698 1.00 88.00 83 LYS A CA 1
ATOM 667 C C . LYS A 1 83 ? -16.879 3.018 11.297 1.00 88.00 83 LYS A C 1
ATOM 669 O O . LYS A 1 83 ? -16.701 4.147 11.752 1.00 88.00 83 LYS A O 1
ATOM 674 N N . PHE A 1 84 ? -16.091 2.464 10.390 1.00 89.88 84 PHE A N 1
ATOM 675 C CA . PHE A 1 84 ? -14.928 3.125 9.814 1.00 89.88 84 PHE A CA 1
ATOM 676 C C . PHE A 1 84 ? -15.186 3.471 8.352 1.00 89.88 84 PHE A C 1
ATOM 678 O O . PHE A 1 84 ? -15.891 2.750 7.644 1.00 89.88 84 PHE A O 1
ATOM 685 N N . LEU A 1 85 ? -14.632 4.596 7.915 1.00 93.44 85 LEU A N 1
ATOM 686 C CA . LEU A 1 85 ? -14.632 5.019 6.521 1.00 93.44 85 LEU A CA 1
ATOM 687 C C . LEU A 1 85 ? -13.196 5.308 6.102 1.00 93.44 8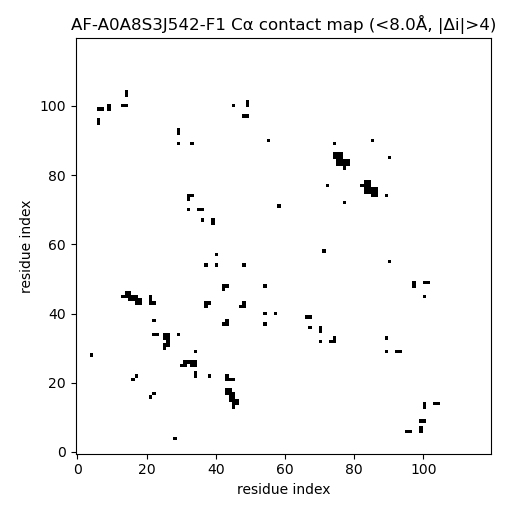5 LEU A C 1
ATOM 689 O O . LEU A 1 85 ? -12.613 6.282 6.571 1.00 93.44 85 LEU A O 1
ATOM 693 N N . LEU A 1 86 ? -12.628 4.488 5.220 1.00 95.69 86 LEU A N 1
ATOM 694 C CA . LEU A 1 86 ? -11.275 4.707 4.709 1.00 95.69 86 LEU A CA 1
ATOM 695 C C . LEU A 1 86 ? -11.145 6.090 4.065 1.00 95.69 86 LEU A C 1
ATOM 697 O O . LEU A 1 86 ? -12.035 6.551 3.342 1.00 95.69 86 LEU A O 1
ATOM 701 N N . LYS A 1 87 ? -10.025 6.765 4.336 1.00 95.44 87 LYS A N 1
ATOM 702 C CA . LYS A 1 87 ? -9.749 8.088 3.774 1.00 95.44 87 LYS A CA 1
ATOM 703 C C . LYS A 1 87 ? -9.685 7.975 2.242 1.00 95.44 87 LYS A C 1
ATOM 705 O O . LYS A 1 87 ? -8.918 7.158 1.731 1.00 95.44 87 LYS A O 1
ATOM 710 N N . PRO A 1 88 ? -10.405 8.819 1.474 1.00 94.25 88 PRO A N 1
ATOM 711 C CA . PRO A 1 88 ? -10.393 8.743 0.009 1.00 94.25 88 PRO A CA 1
ATOM 712 C C . PRO A 1 88 ? -8.991 8.846 -0.615 1.00 94.25 88 PRO A C 1
ATOM 714 O O . PRO A 1 88 ? -8.723 8.232 -1.648 1.00 94.25 88 PRO A O 1
ATOM 717 N N . GLY A 1 89 ? -8.082 9.592 0.025 1.00 93.50 89 GLY A N 1
ATOM 718 C CA . GLY A 1 89 ? -6.679 9.706 -0.390 1.00 93.50 89 GLY A CA 1
ATOM 719 C C . GLY A 1 89 ? -5.913 8.382 -0.323 1.00 93.50 89 GLY A C 1
ATOM 720 O O . GLY A 1 89 ? -5.136 8.094 -1.224 1.00 93.50 89 GLY A O 1
ATOM 721 N N . VAL A 1 90 ? -6.201 7.541 0.673 1.00 94.88 90 VAL A N 1
ATOM 722 C CA . VAL A 1 90 ? -5.568 6.222 0.844 1.00 94.88 90 VAL A CA 1
ATOM 723 C C . VAL A 1 90 ? -6.006 5.286 -0.284 1.00 94.88 90 VAL A C 1
ATOM 725 O O . VAL A 1 90 ? -5.176 4.719 -0.993 1.00 94.88 90 VAL A O 1
ATOM 728 N N . ILE A 1 91 ? -7.321 5.197 -0.519 1.00 95.19 91 ILE A N 1
ATOM 729 C CA . ILE A 1 91 ? -7.908 4.358 -1.578 1.00 95.19 91 ILE A CA 1
ATOM 730 C C . ILE A 1 91 ? -7.358 4.764 -2.952 1.00 95.19 91 ILE A C 1
ATOM 732 O O . ILE A 1 91 ? -6.875 3.935 -3.725 1.00 95.19 91 ILE A O 1
ATOM 736 N N . SER A 1 92 ? -7.432 6.060 -3.266 1.00 94.62 92 SER A N 1
ATOM 737 C CA . SER A 1 92 ? -6.969 6.582 -4.555 1.00 94.62 92 SER A CA 1
ATOM 738 C C . SER A 1 92 ? -5.453 6.475 -4.723 1.00 94.62 92 SER A C 1
ATOM 740 O O . SER A 1 92 ? -5.001 6.191 -5.833 1.00 94.62 92 SER A O 1
ATOM 742 N N . GLY A 1 93 ? -4.677 6.624 -3.647 1.00 94.00 93 GLY A N 1
ATOM 743 C CA . GLY A 1 93 ? -3.227 6.442 -3.638 1.00 94.00 93 GLY A CA 1
ATOM 744 C C . GLY A 1 93 ? -2.817 5.023 -4.025 1.00 94.00 93 GLY A C 1
ATOM 745 O O . GLY A 1 93 ? -2.096 4.842 -5.010 1.00 94.00 93 GLY A O 1
ATOM 746 N N . PHE A 1 94 ? -3.339 4.007 -3.327 1.00 95.62 94 PHE A N 1
ATOM 747 C CA . PHE A 1 94 ? -3.065 2.602 -3.656 1.00 95.62 94 PHE A CA 1
ATOM 748 C C . PHE A 1 94 ? -3.492 2.245 -5.079 1.00 95.62 94 PHE A C 1
ATOM 750 O O . PHE A 1 94 ? -2.734 1.608 -5.817 1.00 95.62 94 PHE A O 1
ATOM 757 N N . ARG A 1 95 ? -4.685 2.687 -5.491 1.00 94.75 95 ARG A N 1
ATOM 758 C CA . ARG A 1 95 ? -5.188 2.447 -6.846 1.00 94.75 95 ARG A CA 1
ATOM 759 C C . ARG A 1 95 ? -4.271 3.055 -7.907 1.00 94.75 95 ARG A C 1
ATOM 761 O O . ARG A 1 95 ? -3.863 2.348 -8.826 1.00 94.75 95 ARG A O 1
ATOM 768 N N . SER A 1 96 ? -3.915 4.329 -7.756 1.00 94.06 96 SER A N 1
ATOM 769 C CA . SER A 1 96 ? -3.073 5.052 -8.718 1.00 94.06 96 SER A CA 1
ATOM 770 C C . SER A 1 96 ? -1.680 4.434 -8.817 1.00 94.06 96 SER A C 1
ATOM 772 O O . SER A 1 96 ? -1.174 4.228 -9.921 1.00 94.06 96 SER A O 1
ATOM 774 N N . LEU A 1 97 ? -1.087 4.060 -7.677 1.00 95.06 97 LEU A N 1
ATOM 775 C CA . LEU A 1 97 ? 0.201 3.377 -7.651 1.00 95.06 97 LEU A CA 1
ATOM 776 C C . LEU A 1 97 ? 0.136 2.040 -8.397 1.00 95.06 97 LEU A C 1
ATOM 778 O O . LEU A 1 97 ? 0.968 1.776 -9.263 1.00 95.06 97 LEU A O 1
ATOM 782 N N . LYS A 1 98 ? -0.861 1.200 -8.104 1.00 95.00 98 LYS A N 1
ATOM 783 C CA . LYS A 1 98 ? -1.003 -0.105 -8.763 1.00 95.00 98 LYS A CA 1
ATOM 784 C C . LYS A 1 98 ? -1.241 0.022 -10.261 1.00 95.00 98 LYS A C 1
ATOM 786 O O . LYS A 1 98 ? -0.663 -0.747 -11.026 1.00 95.00 98 LYS A O 1
ATOM 791 N N . GLU A 1 99 ? -2.063 0.976 -10.691 1.00 93.69 99 GLU A N 1
ATOM 792 C CA . GLU A 1 99 ? -2.277 1.258 -12.113 1.00 93.69 99 GLU A CA 1
ATOM 793 C C . GLU A 1 99 ? -0.964 1.684 -12.791 1.00 93.69 99 GLU A C 1
ATOM 795 O O . GLU A 1 99 ? -0.615 1.146 -13.841 1.00 93.69 99 GLU A O 1
ATOM 800 N N . ALA A 1 100 ? -0.182 2.568 -12.166 1.00 94.12 100 ALA A N 1
ATOM 801 C CA . ALA A 1 100 ? 1.108 3.005 -12.696 1.00 94.12 100 ALA A CA 1
ATOM 802 C C . ALA A 1 100 ? 2.133 1.861 -12.799 1.00 94.12 100 ALA A C 1
ATOM 804 O O . ALA A 1 100 ? 2.809 1.722 -13.821 1.00 94.12 100 ALA A O 1
ATOM 805 N N . LEU A 1 101 ? 2.207 1.001 -11.780 1.00 94.94 101 LEU A N 1
ATOM 806 C CA . LEU A 1 101 ? 3.066 -0.183 -11.782 1.00 94.94 101 LEU A CA 1
ATOM 807 C C . LEU A 1 101 ? 2.666 -1.178 -12.881 1.00 94.94 101 LEU A C 1
ATOM 809 O O . LEU A 1 101 ? 3.532 -1.668 -13.604 1.00 94.94 101 LEU A O 1
ATOM 813 N N . LYS A 1 102 ? 1.363 -1.434 -13.063 1.00 94.06 102 LYS A N 1
ATOM 814 C CA . LYS A 1 102 ? 0.853 -2.302 -14.139 1.00 94.06 102 LYS A CA 1
ATOM 815 C C . LYS A 1 102 ? 1.195 -1.753 -15.527 1.00 94.06 102 LYS A C 1
ATOM 817 O O . LYS A 1 102 ? 1.733 -2.496 -16.343 1.00 94.06 102 LYS A O 1
ATOM 822 N N . ARG A 1 103 ? 1.014 -0.445 -15.762 1.00 92.88 103 ARG A N 1
ATOM 823 C CA . ARG A 1 103 ? 1.448 0.202 -17.019 1.00 92.88 103 ARG A CA 1
ATOM 824 C C . ARG A 1 103 ? 2.939 -0.011 -17.283 1.00 92.88 103 ARG A C 1
ATOM 826 O O . ARG A 1 103 ? 3.326 -0.339 -18.401 1.00 92.88 103 ARG A O 1
ATOM 833 N N . LYS A 1 104 ? 3.780 0.108 -16.250 1.00 92.19 104 LYS A N 1
ATOM 834 C CA . LYS A 1 104 ? 5.229 -0.117 -16.371 1.00 92.19 104 LYS A CA 1
ATOM 835 C C . LYS A 1 104 ? 5.568 -1.556 -16.776 1.00 92.19 104 LYS A C 1
ATOM 837 O O . LYS A 1 104 ? 6.489 -1.762 -17.567 1.00 92.19 104 LYS A O 1
ATOM 842 N N . VAL A 1 105 ? 4.832 -2.544 -16.259 1.00 92.44 105 VAL A N 1
ATOM 843 C CA . VAL A 1 105 ? 4.965 -3.952 -16.673 1.00 92.44 105 VAL A CA 1
ATOM 844 C C . VAL A 1 105 ? 4.626 -4.101 -18.158 1.00 92.44 105 VAL A C 1
ATOM 846 O O . VAL A 1 105 ? 5.425 -4.656 -18.917 1.00 92.44 105 VAL A O 1
ATOM 849 N N . ASP A 1 106 ? 3.496 -3.546 -18.596 1.00 90.94 106 ASP A N 1
ATOM 850 C CA . ASP A 1 106 ? 3.054 -3.617 -19.993 1.00 90.94 106 ASP A CA 1
ATOM 851 C C . ASP A 1 106 ? 4.061 -2.955 -20.957 1.00 90.94 106 ASP A C 1
ATOM 853 O O . ASP A 1 106 ? 4.380 -3.497 -22.023 1.00 90.94 106 ASP A O 1
ATOM 857 N N . GLU A 1 107 ? 4.653 -1.824 -20.564 1.00 89.69 107 GLU A N 1
ATOM 858 C CA . GLU A 1 107 ? 5.731 -1.154 -21.305 1.00 89.69 107 GLU A CA 1
ATOM 859 C C . GLU A 1 107 ? 6.995 -2.018 -21.449 1.00 89.69 107 GLU A C 1
ATOM 861 O O . GLU A 1 107 ? 7.646 -2.012 -22.499 1.00 89.69 107 GLU A O 1
ATOM 866 N N . GLN A 1 108 ? 7.382 -2.770 -20.414 1.00 86.88 108 GLN A N 1
ATOM 867 C CA . GLN A 1 108 ? 8.538 -3.670 -20.500 1.00 86.88 108 GLN A CA 1
ATOM 868 C C . GLN A 1 108 ? 8.250 -4.894 -21.381 1.00 86.88 108 GLN A C 1
ATOM 870 O O . GLN A 1 108 ? 9.115 -5.326 -22.156 1.00 86.88 108 GLN A O 1
ATOM 875 N N . LEU A 1 109 ? 7.030 -5.434 -21.316 1.00 86.31 109 LEU A N 1
ATOM 876 C CA . LEU A 1 109 ? 6.606 -6.571 -22.136 1.00 86.31 109 LEU A CA 1
ATOM 877 C C . LEU A 1 109 ? 6.540 -6.212 -23.626 1.00 86.31 109 LEU A C 1
ATOM 879 O O . LEU A 1 109 ? 7.006 -6.981 -24.472 1.00 86.31 109 LEU A O 1
ATOM 883 N N . THR A 1 110 ? 6.009 -5.036 -23.964 1.00 84.00 110 THR A N 1
ATOM 884 C CA . THR A 1 110 ? 5.938 -4.537 -25.350 1.00 84.00 110 THR A CA 1
ATOM 885 C C . THR A 1 110 ? 7.327 -4.281 -25.943 1.00 84.00 110 THR A C 1
ATOM 887 O O . THR A 1 110 ? 7.615 -4.755 -27.046 1.00 84.00 110 THR A O 1
ATOM 890 N N . LYS A 1 111 ? 8.242 -3.649 -25.192 1.00 78.88 111 LYS A N 1
ATOM 891 C CA . LYS A 1 111 ? 9.649 -3.457 -25.609 1.00 78.88 111 LYS A CA 1
ATOM 892 C C . LYS A 1 111 ? 10.381 -4.779 -25.855 1.00 78.88 111 LYS A C 1
ATOM 894 O O . LYS A 1 111 ? 11.161 -4.894 -26.801 1.00 78.88 111 LYS A O 1
ATOM 899 N N . SER A 1 112 ? 10.108 -5.791 -25.035 1.00 71.94 112 SER A N 1
ATOM 900 C CA . SER A 1 112 ? 10.722 -7.118 -25.165 1.00 71.94 112 SER A CA 1
ATOM 901 C C . SER A 1 112 ? 10.224 -7.886 -26.397 1.00 71.94 112 SER A C 1
ATOM 903 O O . SER A 1 112 ? 10.995 -8.621 -27.016 1.00 71.94 112 SER A O 1
ATOM 905 N N . LYS A 1 113 ? 8.960 -7.694 -26.801 1.00 64.56 113 LYS A N 1
ATOM 906 C CA . LYS A 1 113 ? 8.392 -8.294 -28.022 1.00 64.56 113 LYS A CA 1
ATOM 907 C C . LYS A 1 113 ? 8.926 -7.641 -29.303 1.00 64.56 113 LYS A C 1
ATOM 909 O O . LYS A 1 113 ? 9.243 -8.362 -30.245 1.00 64.56 113 LYS A O 1
ATOM 914 N N . GLY A 1 114 ? 9.106 -6.317 -29.318 1.00 58.81 114 GLY A N 1
ATOM 915 C CA . GLY A 1 114 ? 9.657 -5.595 -30.476 1.00 58.81 114 GLY A CA 1
ATOM 916 C C . GLY A 1 114 ? 11.095 -5.996 -30.837 1.00 58.81 114 GLY A C 1
ATOM 917 O O . GLY A 1 114 ? 11.437 -6.074 -32.013 1.00 58.81 114 GLY A O 1
ATOM 918 N N . ARG A 1 115 ? 11.925 -6.351 -29.846 1.00 54.66 115 ARG A N 1
ATOM 919 C CA . ARG A 1 115 ? 13.310 -6.809 -30.081 1.00 54.66 115 ARG A CA 1
ATOM 920 C C . ARG A 1 115 ? 13.417 -8.192 -30.731 1.00 54.66 115 ARG A C 1
ATOM 922 O O . ARG A 1 115 ? 14.427 -8.468 -31.367 1.00 54.66 115 ARG A O 1
ATOM 929 N N . LYS A 1 116 ? 12.403 -9.059 -30.609 1.00 52.94 116 LYS A N 1
ATOM 930 C CA . LYS A 1 116 ? 12.432 -10.403 -31.220 1.00 52.94 116 LYS A CA 1
ATOM 931 C C . LYS A 1 116 ? 12.157 -10.401 -32.729 1.00 52.94 116 LYS A C 1
ATOM 933 O O . LYS A 1 116 ? 12.513 -11.369 -33.385 1.00 52.94 116 LYS A O 1
ATOM 938 N N . GLN A 1 117 ? 11.554 -9.344 -33.277 1.00 50.81 117 GLN A N 1
ATOM 939 C CA . GLN A 1 117 ? 11.209 -9.267 -34.706 1.00 50.81 117 GLN A CA 1
ATOM 940 C C . GLN A 1 117 ? 12.285 -8.603 -35.581 1.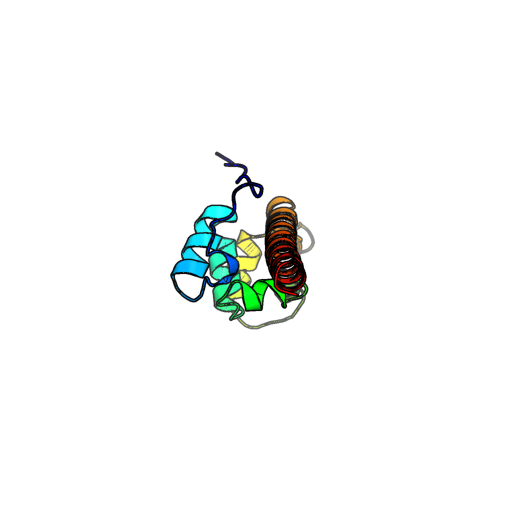00 50.81 117 GLN A C 1
ATOM 942 O O . GLN A 1 117 ? 12.202 -8.699 -36.795 1.00 50.81 117 GLN A O 1
ATOM 947 N N . GLN A 1 118 ? 13.303 -7.960 -34.999 1.00 48.47 118 GLN A N 1
ATOM 948 C CA . GLN A 1 118 ? 14.395 -7.317 -35.756 1.00 48.47 118 GLN A CA 1
ATOM 949 C C . GLN A 1 118 ? 15.638 -8.206 -35.946 1.00 48.47 118 GLN A C 1
ATOM 951 O O . GLN A 1 118 ? 16.641 -7.748 -36.480 1.00 48.47 118 GLN A O 1
ATOM 956 N N . HIS A 1 119 ? 15.583 -9.464 -35.504 1.00 47.53 119 HIS A N 1
ATOM 957 C CA . HIS A 1 119 ? 16.682 -10.433 -35.605 1.00 47.53 119 HIS A CA 1
ATOM 958 C C . HIS A 1 119 ? 16.307 -11.681 -36.430 1.00 47.53 119 HIS A C 1
ATOM 960 O O . HIS A 1 119 ? 16.870 -12.753 -36.208 1.00 47.53 119 HIS A O 1
ATOM 966 N N . GLN A 1 120 ? 15.357 -11.547 -37.361 1.00 39.50 120 GLN A N 1
ATOM 967 C CA . GLN A 1 120 ? 15.062 -12.548 -38.393 1.00 39.50 120 GLN A CA 1
ATOM 968 C C . GLN A 1 120 ? 15.318 -11.969 -39.778 1.00 39.50 120 GLN A C 1
ATOM 970 O O . GLN A 1 120 ? 14.958 -10.787 -39.980 1.00 39.50 120 GLN A O 1
#

Mean predicted aligned error: 6.17 Å

Solvent-accessible surface area (backbone atoms only — not comparable to full-atom values): 7217 Å² total; per-residue (Å²): 131,89,74,79,65,67,69,90,71,67,62,95,60,51,74,72,29,41,54,69,62,26,40,54,48,37,31,73,61,72,26,60,67,60,26,49,50,33,53,74,74,67,43,52,28,41,59,51,54,66,69,47,91,59,85,71,57,64,76,78,53,97,69,100,42,73,68,59,53,51,47,49,61,71,50,28,42,82,40,97,84,76,45,76,42,71,36,68,67,56,60,52,41,56,50,51,52,46,53,41,53,51,52,53,51,53,55,53,54,52,56,58,54,59,61,65,68,77,76,114

Radius of gyration: 16.96 Å; Cα contacts (8 Å, |Δi|>4): 90; chains: 1; bounding box: 39×32×56 Å

Organism: NCBI:txid392030

Sequence (120 aa):
MSTSFNFDYLPADVLSLSGYDFFLFIKTILGEPEANLLNNISIKSTTTLIQTEDPLDIFNYDIDDEELETLKDELSFKLKNKKFLLKPGVISGFRSLKEALKRKVDEQLTKSKGRKQQHQ

pLDDT: mean 88.44, std 14.66, range [32.16, 98.19]

Nearest PDB structures (foldseek):
  3nfh-assembly2_B  TM=2.836E-01  e=2.000E+00  Saccharomyces cerevisiae